Protein AF-A0A0F3P4Q6-F1 (afdb_monomer)

Foldseek 3Di:
DVVVVVVVVVVVVVVVVVVVVVVVVVVVQCPDPVNPDDPPVDVVPDPDDDDPDPDDPDPDPDPDPDDDPDPPPDDDPDDDD

Mean predicted aligned error: 17.76 Å

pLDDT: mean 71.32, std 9.41, range [53.09, 92.94]

Organism: NCBI:txid1359175

Sequence (81 aa):
MVDILRKASELWDYESSAYKAVKWVEDTLVKHPNFALPGRKALMKSDINYEIVLIDATESPIEKPKKNKNSIIQERRKGIH

Secondary structure (DSSP, 8-state):
-HHHHHHHHHHHHHHHHHHHHHHHHHHHHHHSTTTPPPPHHHHTS--S---------------PPPPP---------PPP-

Solvent-accessible surface area (backbone atoms only — not comparable to full-atom values): 5552 Å² total; per-residue (Å²): 113,70,68,58,56,51,53,52,50,57,49,53,53,52,60,50,45,57,54,50,52,52,49,53,51,50,60,53,48,58,70,35,74,94,64,44,74,67,56,82,73,50,69,76,62,60,95,60,97,69,88,82,76,85,75,85,82,74,83,69,86,75,81,74,80,76,82,72,87,72,76,80,76,77,79,78,80,75,85,77,133

Structure (mmCIF, N/CA/C/O backbone):
data_AF-A0A0F3P4Q6-F1
#
_entry.id   AF-A0A0F3P4Q6-F1
#
loop_
_atom_site.group_PDB
_atom_site.id
_atom_site.type_symbol
_atom_site.label_atom_id
_atom_site.label_alt_id
_atom_site.label_comp_id
_atom_site.label_asym_id
_atom_site.label_entity_id
_atom_site.label_seq_id
_atom_site.pdbx_PDB_ins_code
_atom_site.Cartn_x
_atom_site.Cartn_y
_atom_site.Cartn_z
_atom_site.occupancy
_atom_site.B_iso_or_equiv
_atom_site.auth_seq_id
_atom_site.auth_comp_id
_atom_site.auth_asym_id
_atom_site.auth_atom_id
_atom_site.pdbx_PDB_model_num
ATOM 1 N N . MET A 1 1 ? 29.487 6.132 -24.777 1.00 66.62 1 MET A N 1
ATOM 2 C CA . MET A 1 1 ? 29.336 6.589 -23.374 1.00 66.62 1 MET A CA 1
ATOM 3 C C . MET A 1 1 ? 27.953 7.198 -23.140 1.00 66.62 1 MET A C 1
ATOM 5 O O . MET A 1 1 ? 27.224 6.682 -22.308 1.00 66.62 1 MET A O 1
ATOM 9 N N . VAL A 1 2 ? 27.554 8.220 -23.909 1.00 72.25 2 VAL A N 1
ATOM 10 C CA . VAL A 1 2 ? 26.275 8.945 -23.733 1.00 72.25 2 VAL A CA 1
ATOM 11 C C . VAL A 1 2 ? 25.035 8.057 -23.930 1.00 72.25 2 VAL A C 1
ATOM 13 O O . VAL A 1 2 ? 24.110 8.108 -23.127 1.00 72.25 2 VAL A O 1
ATOM 16 N N . ASP A 1 3 ? 25.044 7.156 -24.917 1.00 80.12 3 ASP A N 1
ATOM 17 C CA . ASP A 1 3 ? 23.920 6.232 -25.153 1.00 80.12 3 ASP A CA 1
ATOM 18 C C . ASP A 1 3 ? 23.700 5.205 -24.038 1.00 80.12 3 ASP A C 1
ATOM 20 O O . ASP A 1 3 ? 22.572 4.781 -23.796 1.00 80.12 3 ASP A O 1
ATOM 24 N N . ILE A 1 4 ? 24.771 4.810 -23.345 1.00 80.00 4 ILE A N 1
ATOM 25 C CA . ILE A 1 4 ? 24.690 3.861 -22.227 1.00 80.00 4 ILE A CA 1
ATOM 26 C C . ILE A 1 4 ? 24.024 4.542 -21.030 1.00 80.00 4 ILE A C 1
ATOM 28 O O . ILE A 1 4 ? 23.137 3.960 -20.410 1.00 80.00 4 ILE A O 1
ATOM 32 N N . LEU A 1 5 ? 24.405 5.791 -20.751 1.00 78.31 5 LEU A N 1
ATOM 33 C CA . LEU A 1 5 ? 23.809 6.593 -19.683 1.00 78.31 5 LEU A CA 1
ATOM 34 C C . LEU A 1 5 ? 22.328 6.884 -19.954 1.00 78.31 5 LEU A C 1
ATOM 36 O O . LEU A 1 5 ? 21.504 6.739 -19.055 1.00 78.31 5 LEU A 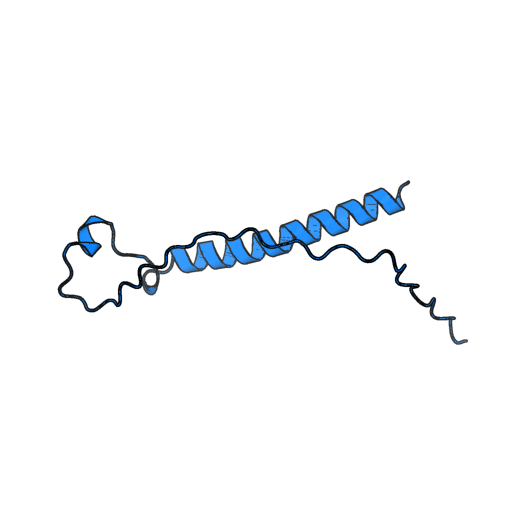O 1
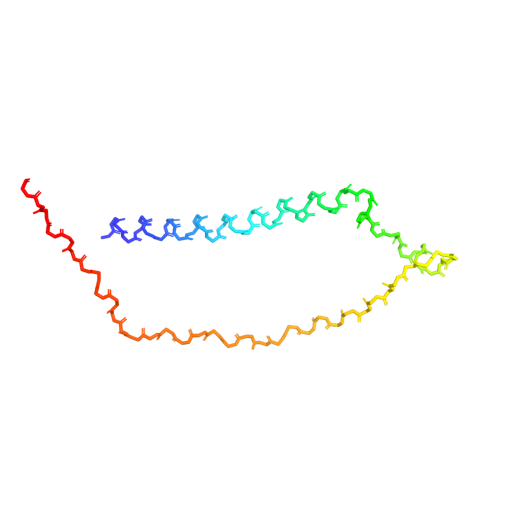ATOM 40 N N . ARG A 1 6 ? 21.971 7.197 -21.205 1.00 83.81 6 ARG A N 1
ATOM 41 C CA . ARG A 1 6 ? 20.572 7.396 -21.611 1.00 83.81 6 ARG A CA 1
ATOM 42 C C . ARG A 1 6 ? 19.723 6.146 -21.375 1.00 83.81 6 ARG A C 1
ATOM 44 O O . ARG A 1 6 ? 18.657 6.228 -20.778 1.00 83.81 6 ARG A O 1
ATOM 51 N N . LYS A 1 7 ? 20.226 4.976 -21.773 1.00 75.69 7 LYS A N 1
ATOM 52 C CA . LYS A 1 7 ? 19.504 3.706 -21.617 1.00 75.69 7 LYS A CA 1
ATOM 53 C C . LYS A 1 7 ? 19.358 3.273 -20.155 1.00 75.69 7 LYS A C 1
ATOM 55 O O . LYS A 1 7 ? 18.367 2.642 -19.805 1.00 75.69 7 LYS A O 1
ATOM 60 N N . ALA A 1 8 ? 20.328 3.615 -19.305 1.00 73.31 8 ALA A N 1
ATOM 61 C CA . ALA A 1 8 ? 20.242 3.391 -17.86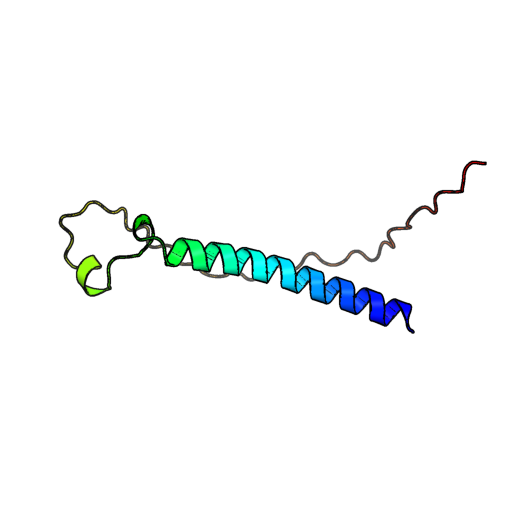3 1.00 73.31 8 ALA A CA 1
ATOM 62 C C . ALA A 1 8 ? 19.177 4.285 -17.201 1.00 73.31 8 ALA A C 1
ATOM 64 O O . ALA A 1 8 ? 18.433 3.796 -16.356 1.00 73.31 8 ALA A O 1
ATOM 65 N N . SER A 1 9 ? 19.059 5.552 -17.624 1.00 72.50 9 SER A N 1
ATOM 66 C CA . SER A 1 9 ? 17.996 6.461 -17.162 1.00 72.50 9 SER A CA 1
ATOM 67 C C . SER A 1 9 ? 16.608 5.947 -17.544 1.00 72.50 9 SER A C 1
ATOM 69 O O . SER A 1 9 ? 15.746 5.830 -16.684 1.00 72.50 9 SER A O 1
ATOM 71 N N . GLU A 1 10 ? 16.412 5.559 -18.809 1.00 72.62 10 GLU A N 1
ATOM 72 C CA . GLU A 1 10 ? 15.128 5.031 -19.301 1.00 72.62 10 GLU A CA 1
ATOM 73 C C . GLU A 1 10 ? 14.683 3.768 -18.526 1.00 72.62 10 GLU A C 1
ATOM 75 O O . GLU A 1 10 ? 13.501 3.600 -18.224 1.00 72.62 10 GLU A O 1
ATOM 80 N N . LEU A 1 11 ? 15.629 2.890 -18.166 1.00 70.38 11 LEU A N 1
ATOM 81 C CA . LEU A 1 11 ? 15.374 1.702 -17.336 1.00 70.38 11 LEU A CA 1
ATOM 82 C C . LEU A 1 11 ? 14.978 2.064 -15.900 1.00 70.38 11 LEU A C 1
ATOM 84 O O . LEU A 1 11 ? 14.025 1.494 -15.370 1.00 70.38 11 LEU A O 1
ATOM 88 N N . TRP A 1 12 ? 15.680 3.023 -15.295 1.00 62.34 12 TRP A N 1
ATOM 89 C CA . TRP A 1 12 ? 15.381 3.520 -13.951 1.00 62.34 12 TRP A CA 1
ATOM 90 C C . TRP A 1 12 ? 13.988 4.158 -13.873 1.00 62.34 12 TRP A C 1
ATOM 92 O O . TRP A 1 12 ? 13.220 3.907 -12.940 1.00 62.34 12 TRP A O 1
ATOM 102 N N . ASP A 1 13 ? 13.622 4.935 -14.892 1.00 69.56 13 ASP A N 1
ATOM 103 C CA . ASP A 1 13 ? 12.317 5.585 -14.973 1.00 69.56 13 ASP A CA 1
ATOM 104 C C . ASP A 1 13 ? 11.182 4.561 -15.106 1.00 69.56 13 ASP A C 1
ATOM 106 O O . ASP A 1 13 ? 10.163 4.683 -14.415 1.00 69.56 13 ASP A O 1
ATOM 110 N N . TYR A 1 14 ? 11.378 3.510 -15.912 1.00 66.94 14 TYR A N 1
ATOM 111 C CA . TYR A 1 14 ? 10.405 2.430 -16.084 1.00 66.94 14 TYR A CA 1
ATOM 112 C C . TYR A 1 14 ? 10.179 1.626 -14.796 1.00 66.94 14 TYR A C 1
ATOM 114 O O . TYR A 1 14 ? 9.026 1.451 -14.387 1.00 66.94 14 TYR A O 1
ATOM 122 N N . GLU A 1 15 ? 11.258 1.203 -14.125 1.00 60.66 15 GLU A N 1
ATOM 123 C CA . GLU A 1 15 ? 11.190 0.499 -12.834 1.00 60.66 15 GLU A CA 1
ATOM 124 C C . GLU A 1 15 ? 10.485 1.356 -11.769 1.00 60.66 15 GLU A C 1
ATOM 126 O O . GLU A 1 15 ? 9.646 0.857 -11.013 1.00 60.66 15 GLU A O 1
ATOM 131 N N . SER A 1 16 ? 10.726 2.672 -11.772 1.00 73.19 16 SER A N 1
ATOM 132 C CA . SER A 1 16 ? 10.044 3.597 -10.862 1.00 73.19 16 SER A CA 1
ATOM 133 C C . SER A 1 16 ? 8.551 3.767 -11.176 1.00 73.19 16 SER A C 1
ATOM 135 O O . SER A 1 16 ? 7.764 4.037 -10.268 1.00 73.19 16 SER A O 1
ATOM 137 N N . SER A 1 17 ? 8.141 3.624 -12.442 1.00 80.25 17 SER A N 1
ATOM 138 C CA . SER A 1 17 ? 6.757 3.869 -12.869 1.00 80.25 17 SER A CA 1
ATOM 139 C C . SER A 1 17 ? 5.800 2.776 -12.396 1.00 80.25 17 SER A C 1
ATOM 141 O O . SER A 1 17 ? 4.723 3.090 -11.890 1.00 80.25 17 SER A O 1
ATOM 143 N N . ALA A 1 18 ? 6.217 1.508 -12.476 1.00 80.25 18 ALA A N 1
ATOM 144 C CA . ALA A 1 18 ? 5.422 0.378 -12.009 1.00 80.25 18 ALA A CA 1
ATOM 145 C C . ALA A 1 18 ? 5.202 0.461 -10.493 1.00 80.25 18 ALA A C 1
ATOM 147 O O . ALA A 1 18 ? 4.068 0.359 -10.027 1.00 80.25 18 ALA A O 1
ATOM 148 N N . TYR A 1 19 ? 6.265 0.751 -9.734 1.00 83.31 19 TYR A N 1
ATOM 149 C CA . TYR A 1 19 ? 6.170 0.978 -8.292 1.00 83.31 19 TYR A CA 1
ATOM 150 C C . TYR A 1 19 ? 5.224 2.140 -7.952 1.00 83.31 19 TYR A C 1
ATOM 152 O O . TYR A 1 19 ? 4.357 1.997 -7.094 1.00 83.31 19 TYR A O 1
ATOM 160 N N . LYS A 1 20 ? 5.333 3.274 -8.659 1.00 86.19 20 LYS A N 1
ATOM 161 C CA . LYS A 1 20 ? 4.445 4.434 -8.462 1.00 86.19 20 LYS A CA 1
ATOM 162 C C . LYS A 1 20 ? 2.981 4.103 -8.758 1.00 86.19 20 LYS A C 1
ATOM 164 O O . LYS A 1 20 ? 2.111 4.541 -8.011 1.00 86.19 20 LYS A O 1
ATOM 169 N N . ALA A 1 21 ? 2.706 3.336 -9.814 1.00 86.88 21 ALA A N 1
ATOM 170 C CA . ALA A 1 21 ? 1.351 2.926 -10.172 1.00 86.88 21 ALA A CA 1
ATOM 171 C C . ALA A 1 21 ? 0.736 2.012 -9.104 1.00 86.88 21 ALA A C 1
ATOM 173 O O . ALA A 1 21 ? -0.375 2.275 -8.648 1.00 86.88 21 ALA A O 1
ATOM 174 N N . VAL A 1 22 ? 1.479 0.994 -8.653 1.00 88.50 22 VAL A N 1
ATOM 175 C CA . VAL A 1 22 ? 1.046 0.110 -7.558 1.00 88.50 22 VAL A CA 1
ATOM 176 C C . VAL A 1 22 ? 0.792 0.923 -6.294 1.00 88.50 22 VAL A C 1
ATOM 178 O O . VAL A 1 22 ? -0.286 0.827 -5.715 1.00 88.50 22 VAL A O 1
ATOM 181 N N . LYS A 1 23 ? 1.728 1.804 -5.923 1.00 89.56 23 LYS A N 1
ATOM 182 C CA . LYS A 1 23 ? 1.601 2.628 -4.721 1.00 89.56 23 LYS A CA 1
ATOM 183 C C . LYS A 1 23 ? 0.388 3.552 -4.769 1.00 89.56 23 LYS A C 1
ATOM 185 O O . LYS A 1 23 ? -0.317 3.691 -3.777 1.00 89.56 23 LYS A O 1
ATOM 190 N N . TRP A 1 24 ? 0.107 4.141 -5.929 1.00 92.94 24 TRP A N 1
ATOM 191 C CA . TRP A 1 24 ? -1.073 4.977 -6.127 1.00 92.94 24 TRP A CA 1
ATOM 192 C C . TRP A 1 24 ? -2.381 4.190 -5.960 1.00 92.94 24 TRP A C 1
ATOM 194 O O . TRP A 1 24 ? -3.309 4.677 -5.308 1.00 92.94 24 TRP A O 1
ATOM 204 N N . VAL A 1 25 ? -2.451 2.970 -6.503 1.00 88.31 25 VAL A N 1
ATOM 205 C CA . VAL A 1 25 ? -3.618 2.089 -6.334 1.00 88.31 25 VAL A CA 1
ATOM 206 C C . VAL A 1 25 ? -3.784 1.696 -4.866 1.00 88.31 25 VAL A C 1
ATOM 208 O O . VAL A 1 25 ? -4.872 1.867 -4.317 1.00 88.31 25 VAL A O 1
ATOM 211 N N . GLU A 1 26 ? -2.715 1.237 -4.212 1.00 87.12 26 GLU A N 1
ATOM 212 C CA . GLU A 1 26 ? -2.723 0.870 -2.790 1.00 87.12 26 GLU A CA 1
ATOM 213 C C . GLU A 1 26 ? -3.183 2.029 -1.903 1.00 87.12 26 GLU A C 1
ATOM 215 O O . GLU A 1 26 ? -4.112 1.875 -1.109 1.00 87.12 26 GLU A O 1
ATOM 220 N N . ASP A 1 27 ? -2.586 3.211 -2.071 1.00 88.00 27 ASP A N 1
ATOM 221 C CA . ASP A 1 27 ? -2.906 4.392 -1.269 1.00 88.00 27 ASP A CA 1
ATOM 222 C C . ASP A 1 27 ? -4.358 4.847 -1.475 1.00 88.00 27 ASP A C 1
ATOM 224 O O . ASP A 1 27 ? -4.968 5.416 -0.565 1.00 88.00 27 ASP A O 1
ATOM 228 N N . THR A 1 28 ? -4.919 4.612 -2.663 1.00 88.88 28 THR A N 1
ATOM 229 C CA . THR A 1 28 ? -6.324 4.910 -2.969 1.00 88.88 28 THR A CA 1
ATOM 230 C C . THR A 1 28 ? -7.257 3.901 -2.302 1.00 88.88 28 THR A C 1
ATOM 232 O O . THR A 1 28 ? -8.236 4.299 -1.669 1.00 88.88 28 THR A O 1
ATOM 235 N N . LEU A 1 29 ? -6.941 2.606 -2.394 1.00 85.38 29 LEU A N 1
ATOM 236 C CA . LEU A 1 29 ? -7.750 1.533 -1.812 1.00 85.38 29 LEU A CA 1
ATOM 237 C C . LEU A 1 29 ? -7.757 1.589 -0.281 1.00 85.38 29 LEU A C 1
ATOM 239 O O . LEU A 1 29 ? -8.824 1.509 0.320 1.00 85.38 29 LEU A O 1
ATOM 243 N N . VAL A 1 30 ? -6.604 1.815 0.355 1.00 83.06 3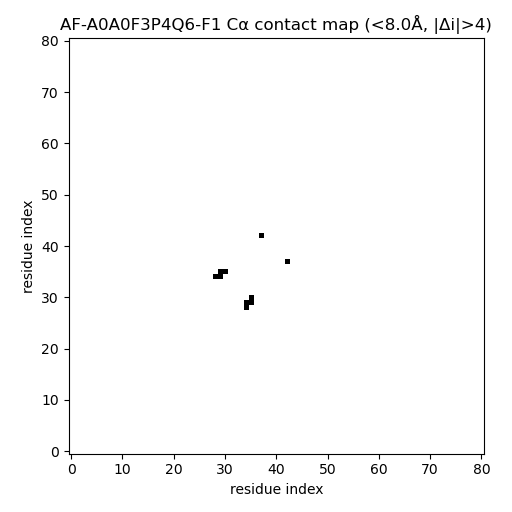0 VAL A N 1
ATOM 244 C CA . VAL A 1 30 ? -6.481 1.894 1.824 1.00 83.06 30 VAL A CA 1
ATOM 245 C C . VAL A 1 30 ? -7.304 3.042 2.420 1.00 83.06 30 VAL A C 1
ATOM 247 O O . VAL A 1 30 ? -7.821 2.921 3.529 1.00 83.06 30 VAL A O 1
ATOM 250 N N . LYS A 1 31 ? -7.452 4.162 1.700 1.00 84.56 31 LYS A N 1
ATOM 251 C CA . LYS A 1 31 ? -8.239 5.323 2.162 1.00 84.56 31 LYS A CA 1
ATOM 252 C C . LYS A 1 31 ? -9.747 5.118 2.043 1.00 84.56 31 LYS A C 1
ATOM 254 O O . LYS A 1 31 ? -10.510 5.874 2.643 1.00 84.56 31 LYS A O 1
ATOM 259 N N . HIS A 1 32 ? -10.188 4.148 1.251 1.00 83.62 32 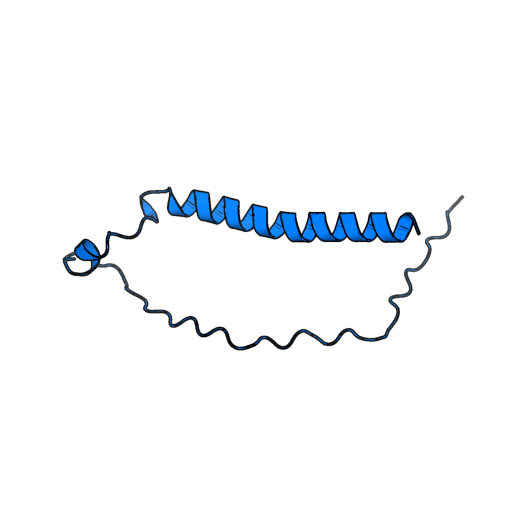HIS A N 1
ATOM 260 C CA . HIS A 1 32 ? -11.600 3.947 0.986 1.00 83.62 32 HIS A CA 1
ATOM 261 C C . HIS A 1 32 ? -12.245 3.128 2.123 1.00 83.62 32 HIS A C 1
ATOM 263 O O . HIS A 1 32 ? -11.784 2.027 2.426 1.00 83.62 32 HIS A O 1
ATOM 269 N N . PRO A 1 33 ? -13.341 3.608 2.741 1.00 78.94 33 PRO A N 1
ATOM 270 C CA . PRO A 1 33 ? -13.900 3.017 3.961 1.00 78.94 33 PRO A CA 1
ATOM 271 C C . PRO A 1 33 ? -14.347 1.557 3.797 1.00 78.94 33 PRO A C 1
ATOM 273 O O . PRO A 1 33 ? -14.263 0.794 4.749 1.00 78.94 33 PRO A O 1
ATOM 276 N N . ASN A 1 34 ? -14.754 1.139 2.592 1.00 78.75 34 ASN A N 1
ATOM 277 C CA . ASN A 1 34 ? -15.153 -0.254 2.332 1.00 78.75 34 ASN A CA 1
ATOM 278 C C . ASN A 1 34 ? -13.984 -1.254 2.352 1.00 78.75 34 ASN A C 1
ATOM 280 O O . ASN A 1 34 ? -14.222 -2.446 2.511 1.00 78.75 34 ASN A O 1
ATOM 284 N N . PHE A 1 35 ? -12.746 -0.788 2.163 1.00 73.56 35 PHE A N 1
ATOM 285 C CA . PHE A 1 35 ? -11.535 -1.619 2.220 1.00 73.56 35 PHE A CA 1
ATOM 286 C C . PHE A 1 35 ? -10.730 -1.364 3.501 1.00 73.56 35 PHE A C 1
ATOM 288 O O . PHE A 1 35 ? -9.729 -2.034 3.754 1.00 73.56 35 PHE A O 1
ATOM 295 N N . ALA A 1 36 ? -11.162 -0.401 4.320 1.00 75.94 36 ALA A N 1
ATOM 296 C CA . ALA A 1 36 ? -10.548 -0.115 5.599 1.00 75.94 36 ALA A CA 1
ATOM 297 C C . ALA A 1 36 ? -10.835 -1.269 6.562 1.00 75.94 36 ALA A C 1
ATOM 299 O O . ALA A 1 36 ? -11.983 -1.543 6.920 1.00 75.94 36 ALA A O 1
ATOM 300 N N . LEU A 1 37 ? -9.776 -1.949 6.997 1.00 73.12 37 LEU A N 1
ATOM 301 C CA . LEU A 1 37 ? -9.913 -3.003 7.988 1.00 73.12 37 LEU A CA 1
ATOM 302 C C . LEU A 1 37 ? -10.376 -2.406 9.326 1.00 73.12 37 LEU A C 1
ATOM 304 O O . LEU A 1 37 ? -9.847 -1.371 9.755 1.00 73.12 37 LEU A O 1
ATOM 308 N N . PRO A 1 38 ? -11.316 -3.066 10.028 1.00 73.25 38 PRO A N 1
ATOM 309 C CA . PRO A 1 38 ? -11.656 -2.694 11.389 1.00 73.25 38 PRO A CA 1
ATOM 310 C C . PRO A 1 38 ? -10.390 -2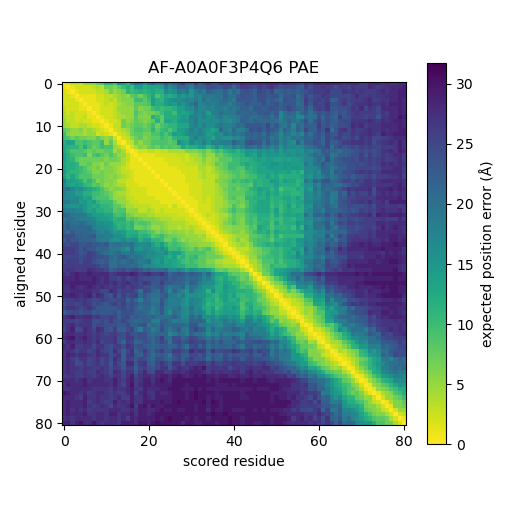.696 12.250 1.00 73.25 38 PRO A C 1
ATOM 312 O O . PRO A 1 38 ? -9.537 -3.577 12.128 1.00 73.25 38 PRO A O 1
ATOM 315 N N . GLY A 1 39 ? -10.258 -1.722 13.152 1.00 72.12 39 GLY A N 1
ATOM 316 C CA . GLY A 1 39 ? -9.117 -1.682 14.066 1.00 72.12 39 GLY A CA 1
ATOM 317 C C . GLY A 1 39 ? -8.973 -2.994 14.852 1.00 72.12 39 GLY A C 1
ATOM 318 O O . GLY A 1 39 ? -9.955 -3.693 15.095 1.00 72.12 39 GLY A O 1
ATOM 319 N N . ARG A 1 40 ? -7.759 -3.311 15.321 1.00 69.44 40 ARG A N 1
ATOM 320 C CA . ARG A 1 40 ? -7.420 -4.588 15.993 1.00 69.44 40 ARG A CA 1
ATOM 321 C C . ARG A 1 40 ? -8.435 -5.039 17.062 1.00 69.44 40 ARG A C 1
ATOM 323 O O . ARG A 1 40 ? -8.697 -6.225 17.198 1.00 69.44 40 ARG A O 1
ATOM 330 N N . LYS A 1 41 ? -9.026 -4.098 17.811 1.00 65.50 41 LYS A N 1
ATOM 331 C CA . LYS A 1 41 ? -10.040 -4.377 18.848 1.00 65.50 41 L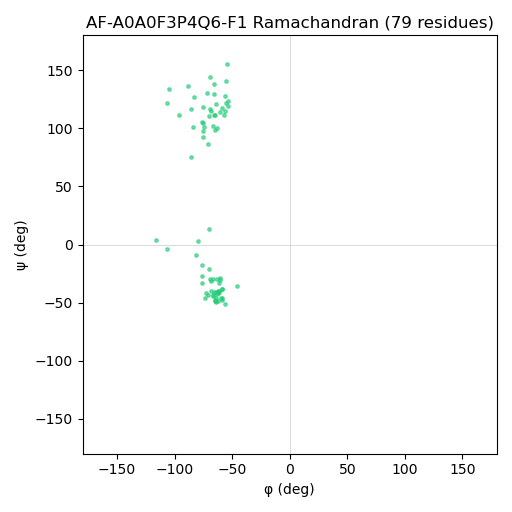YS A CA 1
ATOM 332 C C . LYS A 1 41 ? -11.437 -4.697 18.294 1.00 65.50 41 LYS A C 1
ATOM 334 O O . LYS A 1 41 ? -12.195 -5.383 18.968 1.00 65.50 41 LYS A O 1
ATOM 339 N N . ALA A 1 42 ? -11.782 -4.187 17.113 1.00 65.69 42 ALA A N 1
ATOM 340 C CA . ALA A 1 42 ? -13.048 -4.461 16.435 1.00 65.69 42 ALA A CA 1
ATOM 341 C C . ALA A 1 42 ? -13.052 -5.855 15.786 1.00 65.69 42 ALA A C 1
ATOM 343 O O . ALA A 1 42 ? -14.074 -6.529 15.833 1.00 65.69 42 ALA A O 1
ATOM 344 N N . LEU A 1 43 ? -11.895 -6.330 15.302 1.00 64.44 43 LEU A N 1
ATOM 345 C CA . LEU A 1 43 ? -11.720 -7.707 14.811 1.00 64.44 43 LEU A CA 1
ATOM 346 C C . LEU A 1 43 ? -11.984 -8.773 15.886 1.00 64.44 43 LEU A C 1
ATOM 348 O O . LEU A 1 43 ? -12.428 -9.867 15.572 1.00 64.44 43 LEU A O 1
ATOM 352 N N . MET A 1 44 ? -11.730 -8.465 17.162 1.00 66.31 44 MET A N 1
ATOM 353 C CA . MET A 1 44 ? -11.977 -9.401 18.268 1.00 66.31 44 MET A CA 1
ATOM 354 C C . MET A 1 44 ? -13.443 -9.436 18.732 1.00 66.31 44 MET A C 1
ATOM 356 O O . MET A 1 44 ? -13.778 -10.249 19.587 1.00 66.31 44 MET A O 1
ATOM 360 N N . LYS A 1 45 ? -14.296 -8.521 18.248 1.00 65.88 45 LYS A N 1
ATOM 361 C CA . LYS A 1 45 ? -15.637 -8.269 18.805 1.00 65.88 45 LYS A CA 1
ATOM 362 C C . LYS A 1 45 ? -16.805 -8.587 17.861 1.00 65.88 45 LYS A C 1
ATOM 364 O O . LYS A 1 45 ? -17.934 -8.274 18.215 1.00 65.88 45 LYS A O 1
ATOM 369 N N . SER A 1 46 ? -16.588 -9.121 16.663 1.00 57.03 46 SER A N 1
ATOM 370 C CA . SER A 1 46 ? -17.619 -9.026 15.624 1.00 57.03 46 SER A CA 1
ATOM 371 C C . SER A 1 46 ? -18.689 -10.130 15.658 1.00 57.03 46 SER A C 1
ATOM 373 O O . SER A 1 46 ? -18.410 -11.267 15.298 1.00 57.03 46 SER A O 1
ATOM 375 N N . ASP A 1 47 ? -19.939 -9.711 15.893 1.00 59.88 47 ASP A N 1
ATOM 376 C CA . ASP A 1 47 ? -21.193 -10.303 15.373 1.00 59.88 47 ASP A CA 1
ATOM 377 C C . ASP A 1 47 ? -21.371 -10.072 13.846 1.00 59.88 47 ASP A C 1
ATOM 379 O O . ASP A 1 47 ? -22.458 -10.220 13.288 1.00 59.88 47 ASP A O 1
ATOM 383 N N . ILE A 1 48 ? -20.312 -9.639 13.150 1.00 61.69 48 ILE A N 1
ATOM 384 C CA . ILE A 1 48 ? -20.319 -9.298 11.724 1.00 61.69 48 ILE A CA 1
ATOM 385 C C . ILE A 1 48 ? -19.588 -10.405 10.963 1.00 61.69 48 ILE A C 1
ATOM 387 O O . ILE A 1 48 ? -18.418 -10.674 11.234 1.00 61.69 48 ILE A O 1
ATOM 391 N N . ASN A 1 49 ? -20.280 -11.032 10.008 1.00 59.28 49 ASN A N 1
ATOM 392 C CA . ASN A 1 49 ? -19.749 -12.104 9.165 1.00 59.28 49 ASN A CA 1
ATOM 393 C C . ASN A 1 49 ? -18.728 -11.549 8.160 1.00 59.28 49 ASN A C 1
ATOM 395 O O . ASN A 1 49 ? -19.081 -11.214 7.031 1.00 59.28 49 ASN A O 1
ATOM 399 N N . TYR A 1 50 ? -17.463 -11.449 8.556 1.00 62.59 50 TYR A N 1
ATOM 400 C CA . TYR A 1 50 ? -16.354 -11.322 7.613 1.00 62.59 50 TYR A CA 1
ATOM 401 C C . TYR A 1 50 ? -15.620 -12.658 7.540 1.00 62.59 50 TYR A C 1
ATOM 403 O O . TYR A 1 50 ? -15.313 -13.261 8.568 1.00 62.59 50 TYR A O 1
ATOM 411 N N . GLU A 1 51 ? -15.324 -13.122 6.330 1.00 61.25 51 GLU A N 1
ATOM 412 C CA . GLU A 1 51 ? -14.482 -14.297 6.128 1.00 61.25 51 GLU A CA 1
ATOM 413 C C . GLU A 1 51 ? -13.022 -13.895 6.382 1.00 61.25 51 GLU A C 1
ATOM 415 O O . GLU A 1 51 ? -12.363 -13.282 5.541 1.00 61.25 51 GLU A O 1
ATOM 420 N N . ILE A 1 52 ? -12.526 -14.166 7.592 1.00 63.56 52 ILE A N 1
ATOM 421 C CA . ILE A 1 52 ? -11.118 -13.950 7.935 1.00 63.56 52 ILE A CA 1
ATOM 422 C C . ILE A 1 52 ? -10.310 -15.071 7.280 1.00 63.56 52 ILE A C 1
ATOM 424 O O . ILE A 1 52 ? -10.123 -16.140 7.859 1.00 63.56 52 ILE A O 1
ATOM 428 N N . VAL A 1 53 ? -9.816 -14.824 6.069 1.00 65.12 53 VAL A N 1
ATOM 429 C CA . VAL A 1 53 ? -8.815 -15.692 5.445 1.00 65.12 53 VAL A CA 1
ATOM 430 C C . VAL A 1 53 ? -7.445 -15.268 5.968 1.00 65.12 53 VAL A C 1
ATOM 432 O O . VAL A 1 53 ? -6.885 -14.255 5.550 1.00 65.12 53 VAL A O 1
ATOM 435 N N . LEU A 1 54 ? -6.910 -16.025 6.927 1.00 62.09 54 LEU A N 1
ATOM 436 C CA . LEU A 1 54 ? -5.527 -15.866 7.364 1.00 62.09 54 LEU A CA 1
ATOM 437 C C . LEU A 1 54 ? -4.613 -16.451 6.280 1.00 62.09 54 LEU A C 1
ATOM 439 O O . LEU A 1 54 ? -4.471 -17.667 6.175 1.00 62.09 54 LEU A O 1
ATOM 443 N N . ILE A 1 55 ? -4.021 -15.584 5.459 1.00 69.25 55 ILE A N 1
ATOM 444 C CA . ILE A 1 55 ? -3.046 -15.981 4.440 1.00 69.25 55 ILE A CA 1
ATOM 445 C C . ILE A 1 55 ? -1.651 -15.774 5.024 1.00 69.25 55 ILE A C 1
ATOM 447 O O . ILE A 1 55 ? -1.229 -14.640 5.248 1.00 69.25 55 ILE A O 1
ATOM 451 N N . ASP A 1 56 ? -0.940 -16.871 5.272 1.00 68.19 56 ASP A N 1
ATOM 452 C CA . ASP A 1 56 ? 0.487 -16.830 5.574 1.00 68.19 56 ASP A CA 1
ATOM 453 C C . ASP A 1 56 ? 1.258 -16.564 4.273 1.00 68.19 56 ASP A C 1
ATOM 455 O O . ASP A 1 56 ? 1.357 -17.425 3.397 1.00 68.19 56 ASP A O 1
ATOM 459 N N . ALA A 1 57 ? 1.745 -15.334 4.106 1.00 67.69 57 ALA A N 1
ATOM 460 C CA . ALA A 1 57 ? 2.538 -14.933 2.950 1.00 67.69 57 ALA A CA 1
ATOM 461 C C . ALA A 1 57 ? 4.013 -15.277 3.194 1.00 67.69 57 ALA A C 1
ATOM 463 O O . ALA A 1 57 ? 4.836 -14.409 3.486 1.00 67.69 57 ALA A O 1
ATOM 464 N N . THR A 1 58 ? 4.360 -16.558 3.088 1.00 65.75 58 THR A N 1
ATOM 465 C CA . THR A 1 58 ? 5.763 -16.971 3.005 1.00 65.75 58 THR A CA 1
ATOM 466 C C . THR A 1 58 ? 6.278 -16.681 1.597 1.00 65.75 58 THR A C 1
ATOM 468 O O . THR A 1 58 ? 5.944 -17.367 0.631 1.00 65.75 58 THR A O 1
ATOM 471 N N . GLU A 1 59 ? 7.094 -15.632 1.456 1.00 63.72 59 GLU A N 1
ATOM 472 C CA . GLU A 1 59 ? 7.827 -15.376 0.215 1.00 63.72 59 GLU A CA 1
ATOM 473 C C . GLU A 1 59 ? 8.799 -16.537 -0.034 1.00 63.72 59 GLU A C 1
ATOM 475 O O . GLU A 1 59 ? 9.872 -16.631 0.563 1.00 63.72 59 GLU A O 1
ATOM 480 N N . SER A 1 60 ? 8.412 -17.461 -0.912 1.00 62.44 60 SER A N 1
ATOM 481 C CA . SER A 1 60 ? 9.341 -18.459 -1.434 1.00 62.44 60 SER A CA 1
ATOM 482 C C . SER A 1 60 ? 10.303 -17.756 -2.396 1.00 62.44 60 SER A C 1
ATOM 484 O O . SER A 1 60 ? 9.832 -17.025 -3.273 1.00 62.44 60 SER A O 1
ATOM 486 N N . PRO A 1 61 ? 11.630 -17.940 -2.267 1.00 65.25 61 PRO A N 1
ATOM 487 C CA . PRO A 1 61 ? 12.591 -17.294 -3.150 1.00 65.25 61 PRO A CA 1
ATOM 488 C C . PRO A 1 61 ? 12.285 -17.673 -4.599 1.00 65.25 61 PRO A C 1
ATOM 490 O O . PRO A 1 61 ? 12.430 -18.826 -5.002 1.00 65.25 61 PRO A O 1
ATOM 493 N N . ILE A 1 62 ? 11.826 -16.700 -5.384 1.00 59.78 62 ILE A N 1
ATOM 494 C CA . ILE A 1 62 ? 11.542 -16.916 -6.797 1.00 59.78 62 ILE A CA 1
ATOM 495 C C . ILE A 1 62 ? 12.876 -16.971 -7.547 1.00 59.78 62 ILE A C 1
ATOM 497 O O . ILE A 1 62 ? 13.667 -16.022 -7.524 1.00 59.78 62 ILE A O 1
ATOM 501 N N . GLU A 1 63 ? 13.172 -18.103 -8.189 1.00 70.56 63 GLU A N 1
ATOM 502 C CA . GLU A 1 63 ? 14.374 -18.217 -9.010 1.00 70.56 63 GLU A CA 1
ATOM 503 C C . GLU A 1 63 ? 14.258 -17.269 -10.205 1.00 70.56 63 GLU A C 1
ATOM 505 O O . GLU A 1 63 ? 13.445 -17.447 -11.113 1.00 70.56 63 GLU A O 1
ATOM 510 N N . LYS A 1 64 ? 15.096 -16.229 -10.207 1.00 75.56 64 LYS A N 1
ATOM 511 C CA . LYS A 1 64 ? 15.222 -15.301 -11.330 1.00 75.56 64 LYS A CA 1
ATOM 512 C C . LYS A 1 64 ? 15.541 -16.099 -12.604 1.00 75.56 64 LYS A C 1
ATOM 514 O O . LYS A 1 64 ? 16.595 -16.741 -12.641 1.00 75.56 64 LYS A O 1
ATOM 519 N N . PRO A 1 65 ? 14.720 -16.014 -13.671 1.00 71.81 65 PRO A N 1
ATOM 520 C CA . PRO A 1 65 ? 15.007 -16.694 -14.926 1.00 71.81 65 PRO A CA 1
ATOM 521 C C . PRO A 1 65 ? 16.407 -16.317 -15.414 1.00 71.81 65 PRO A C 1
ATOM 523 O O . PRO A 1 65 ? 16.746 -15.136 -15.560 1.00 71.81 65 PRO A O 1
ATOM 526 N N . LYS A 1 66 ? 17.254 -17.326 -15.624 1.00 74.06 66 LYS A N 1
ATOM 527 C CA . LYS A 1 66 ? 18.648 -17.131 -16.025 1.00 74.06 66 LYS A CA 1
ATOM 528 C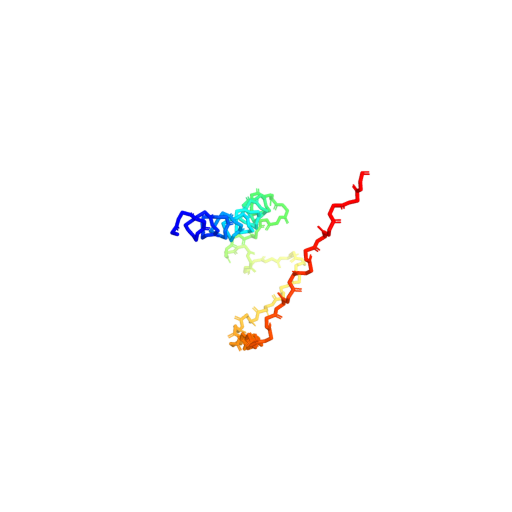 C . LYS A 1 66 ? 18.667 -16.468 -17.404 1.00 74.06 66 LYS A C 1
ATOM 530 O O . LYS A 1 66 ? 18.133 -17.025 -18.359 1.00 74.06 66 LYS A O 1
ATOM 535 N N . LYS A 1 67 ? 19.277 -15.280 -17.516 1.00 70.19 67 LYS A N 1
ATOM 536 C CA . LYS A 1 67 ? 19.432 -14.584 -18.807 1.00 70.19 67 LYS A CA 1
ATOM 537 C C . LYS A 1 67 ? 20.108 -15.533 -19.801 1.00 70.19 67 LYS A C 1
ATOM 539 O O . LYS A 1 67 ? 21.231 -15.981 -19.555 1.00 70.19 67 LYS A O 1
ATOM 544 N N . ASN A 1 68 ? 19.433 -15.846 -20.905 1.00 72.06 68 ASN A N 1
ATOM 545 C CA . ASN A 1 68 ? 20.060 -16.571 -22.000 1.00 72.06 68 ASN A CA 1
ATOM 546 C C . ASN A 1 68 ? 21.103 -15.657 -22.671 1.00 72.06 68 ASN A C 1
ATOM 548 O O . ASN A 1 68 ? 20.946 -14.440 -22.740 1.00 72.06 68 ASN A O 1
ATOM 552 N N . LYS A 1 69 ? 22.220 -16.236 -23.119 1.00 64.56 69 LYS A N 1
ATOM 553 C CA . LYS A 1 69 ? 23.303 -15.495 -23.793 1.00 64.56 69 LYS A CA 1
ATOM 554 C C . LYS A 1 69 ? 23.000 -15.216 -25.268 1.00 64.56 69 LYS A C 1
ATOM 556 O O . LYS A 1 69 ? 23.856 -14.683 -25.966 1.00 64.56 69 LYS A O 1
ATOM 561 N N . ASN A 1 70 ? 21.818 -15.594 -25.748 1.00 65.25 70 ASN A N 1
ATOM 562 C CA . ASN A 1 70 ? 21.448 -15.375 -27.134 1.00 65.25 70 ASN A CA 1
ATOM 563 C C . ASN A 1 70 ? 21.238 -13.874 -27.310 1.00 65.25 70 ASN A C 1
ATOM 565 O O . ASN A 1 70 ? 20.301 -13.298 -26.758 1.00 65.25 70 ASN A O 1
ATOM 569 N N . SER A 1 71 ? 22.142 -13.231 -28.047 1.00 61.38 71 SER A N 1
ATOM 570 C CA . SER A 1 71 ? 21.914 -11.879 -28.524 1.00 61.38 71 SER A CA 1
ATOM 571 C C . SER A 1 71 ? 20.612 -11.900 -29.315 1.00 61.38 71 SER A C 1
ATOM 573 O O . SER A 1 71 ? 20.501 -12.563 -30.344 1.00 61.38 71 SER A O 1
ATOM 575 N N . ILE A 1 72 ? 19.594 -11.200 -28.822 1.00 63.09 72 ILE A N 1
ATOM 576 C CA . ILE A 1 72 ? 18.446 -10.868 -29.656 1.00 63.09 72 ILE A CA 1
ATOM 577 C C . ILE A 1 72 ? 19.018 -9.946 -30.736 1.00 63.09 72 ILE A C 1
ATOM 579 O O . ILE A 1 72 ? 19.290 -8.773 -30.476 1.00 63.09 72 ILE A O 1
ATOM 583 N N . ILE A 1 73 ? 19.309 -10.495 -31.916 1.00 63.66 73 ILE A N 1
ATOM 584 C CA . ILE A 1 73 ? 19.707 -9.706 -33.078 1.00 63.66 73 ILE A CA 1
ATOM 585 C C . ILE A 1 73 ? 18.465 -8.898 -33.453 1.00 63.66 73 ILE A C 1
ATOM 587 O O . ILE A 1 73 ? 17.517 -9.436 -34.017 1.00 63.66 73 ILE A O 1
ATOM 591 N N . GLN A 1 74 ? 18.433 -7.615 -33.087 1.00 62.66 74 GLN A N 1
ATOM 592 C CA . GLN A 1 74 ? 17.434 -6.706 -33.636 1.00 62.66 74 GLN A CA 1
ATOM 593 C C . GLN A 1 74 ? 17.718 -6.561 -35.132 1.00 62.66 74 GLN A C 1
ATOM 595 O O . GLN A 1 74 ? 18.735 -5.990 -35.529 1.00 62.66 74 GLN A O 1
ATOM 600 N N . GLU A 1 75 ? 16.827 -7.099 -35.959 1.00 61.81 75 GLU A N 1
ATOM 601 C CA . GLU A 1 75 ? 16.842 -6.880 -37.399 1.00 61.81 75 GLU A CA 1
ATOM 602 C C . GLU A 1 75 ? 16.710 -5.374 -37.678 1.00 61.81 75 GLU A C 1
ATOM 604 O O . GLU A 1 75 ? 15.724 -4.729 -37.309 1.00 61.81 75 GLU A O 1
ATOM 609 N N . ARG A 1 76 ? 17.729 -4.780 -38.311 1.00 68.12 76 ARG A N 1
ATOM 610 C CA . ARG A 1 76 ? 17.632 -3.412 -38.829 1.00 68.12 76 ARG A CA 1
ATOM 611 C C . ARG A 1 76 ? 16.650 -3.423 -39.996 1.00 68.12 76 ARG A C 1
ATOM 613 O O . ARG A 1 76 ? 16.957 -3.991 -41.040 1.00 68.12 76 ARG A O 1
ATOM 620 N N . ARG A 1 77 ? 15.510 -2.740 -39.855 1.00 68.06 77 ARG A N 1
ATOM 621 C CA . ARG A 1 77 ? 14.633 -2.450 -40.997 1.00 68.06 77 ARG A CA 1
ATOM 622 C C . ARG A 1 77 ? 15.424 -1.621 -42.014 1.00 68.06 77 ARG A C 1
ATOM 624 O O . ARG A 1 77 ? 15.827 -0.499 -41.708 1.00 68.06 77 ARG A O 1
ATOM 631 N N . LYS A 1 78 ? 15.683 -2.176 -43.202 1.00 60.16 78 LYS A N 1
ATOM 632 C CA . LYS A 1 78 ? 16.173 -1.387 -44.340 1.00 60.16 78 LYS A CA 1
ATOM 633 C C . LYS A 1 78 ? 15.064 -0.416 -44.744 1.00 60.16 78 LYS A C 1
ATOM 635 O O . LYS A 1 78 ? 13.922 -0.837 -44.908 1.00 60.16 78 LYS A O 1
ATOM 640 N N . GLY A 1 79 ? 15.406 0.866 -44.866 1.00 58.06 79 GLY A N 1
ATOM 641 C CA . GLY A 1 79 ? 14.501 1.873 -45.411 1.00 58.06 79 GLY A CA 1
ATOM 642 C C . GLY A 1 79 ? 14.045 1.450 -46.804 1.00 58.06 79 GLY A C 1
ATOM 643 O O . GLY A 1 79 ? 14.872 1.084 -47.639 1.00 58.06 79 GLY A O 1
ATOM 644 N N . ILE A 1 80 ? 12.733 1.439 -47.007 1.00 60.00 80 ILE A N 1
ATOM 645 C CA . ILE A 1 80 ? 12.117 1.286 -48.321 1.00 60.00 80 ILE A CA 1
ATOM 646 C C . ILE A 1 80 ? 11.994 2.704 -48.890 1.00 60.00 80 ILE A C 1
ATOM 648 O O . ILE A 1 80 ? 11.694 3.627 -48.133 1.00 60.00 80 ILE A O 1
ATOM 652 N N . HIS A 1 81 ? 12.349 2.825 -50.169 1.00 53.09 81 HIS A N 1
ATOM 653 C CA . HIS A 1 81 ? 12.555 4.043 -50.957 1.00 53.09 81 HIS A CA 1
ATOM 654 C C . HIS A 1 81 ? 11.438 5.0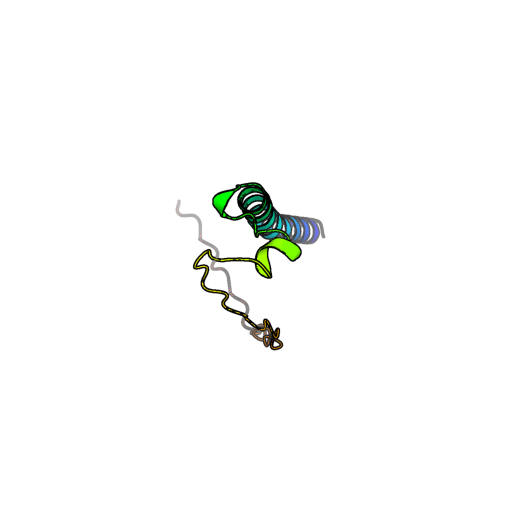84 -50.842 1.00 53.09 81 HIS A C 1
ATOM 656 O O . HIS A 1 81 ? 10.256 4.676 -50.901 1.00 53.09 81 HIS A O 1
#

Radius of gyration: 23.58 Å; Cα contacts (8 Å, |Δi|>4): 5; chains: 1; bounding box: 50×27×70 Å